Protein AF-A0A1W9V5I4-F1 (afdb_monomer_lite)

Foldseek 3Di:
DDPDDDDDDDCVPPDDDDDDDDDDDQDPDPDDHDDDVVVVVVVPDDDDDCPPPVNVVVQVVVQVVQCVVVVHPDPPRGDDPDPPLSVLLVVLVPPDDPPDDDDFDDDDDVSVSSVVSNVD

pLDDT: mean 94.75, std 6.82, range [55.44, 98.81]

Sequence (120 aa):
MSSQTLPPISNKHQISALQLDVPPRLLLGPGPSNAHPRVLQALGMRQVGHLDPSFITLMNEVQELLRYAWQTDNQLTVPVSGTGSAAMEASLANTVEPGDVVLVGVNGYFGERLCDMAGR

Radius of gyration: 21.93 Å; chains: 1; bounding box: 62×47×44 Å

Secondary structure (DSSP, 8-state):
-----PPPPP-TT---PPPP-PPP----SSSPPPPPHHHHHHHTSPP--TT-HHHHHHHHHHHHHHHHHHT---S-----SS-HHHHHHHHHHHH--TT-------SSHHHHHHHHHHT-

Structure (mmCIF, N/CA/C/O backbone):
data_AF-A0A1W9V5I4-F1
#
_entry.id   AF-A0A1W9V5I4-F1
#
loop_
_atom_site.group_PDB
_atom_site.id
_atom_site.type_symbol
_atom_site.label_atom_id
_atom_site.label_alt_id
_atom_site.label_comp_id
_atom_site.label_asym_id
_atom_site.label_entity_id
_atom_site.label_seq_id
_atom_site.pdbx_PDB_ins_code
_atom_site.Cartn_x
_atom_site.Cartn_y
_atom_site.Cartn_z
_atom_site.occupancy
_atom_site.B_iso_or_equiv
_atom_site.auth_seq_id
_atom_site.auth_comp_id
_atom_site.auth_asym_id
_atom_site.auth_atom_id
_atom_site.pdbx_PDB_model_num
ATOM 1 N N . MET A 1 1 ? 42.476 -10.917 23.921 1.00 55.44 1 MET A N 1
ATOM 2 C CA . MET A 1 1 ? 41.456 -10.688 22.876 1.00 55.44 1 MET A CA 1
ATOM 3 C C . MET A 1 1 ? 41.034 -12.051 22.353 1.00 55.44 1 MET A C 1
ATOM 5 O O . MET A 1 1 ? 41.795 -12.671 21.624 1.00 55.44 1 MET A O 1
ATOM 9 N N . SER A 1 2 ? 39.918 -12.590 22.844 1.00 58.94 2 SER A N 1
ATOM 10 C CA . SER A 1 2 ? 39.411 -13.903 22.434 1.00 58.94 2 SER A CA 1
ATOM 11 C C . SER A 1 2 ? 38.874 -13.818 21.006 1.00 58.94 2 SER A C 1
ATOM 13 O O . SER A 1 2 ? 37.907 -13.111 20.738 1.00 58.94 2 SER A O 1
ATOM 15 N N . SER A 1 3 ? 39.536 -14.522 20.089 1.00 68.00 3 SER A N 1
ATOM 16 C CA . SER A 1 3 ? 39.050 -14.757 18.731 1.00 68.00 3 SER A CA 1
ATOM 17 C C . SER A 1 3 ? 37.744 -15.549 18.818 1.00 68.00 3 SER A C 1
ATOM 19 O O . SER A 1 3 ? 37.763 -16.732 19.156 1.00 68.00 3 SER A O 1
ATOM 21 N N . GLN A 1 4 ? 36.603 -14.894 18.603 1.00 72.06 4 GLN A N 1
ATOM 22 C CA . GLN A 1 4 ? 35.336 -15.595 18.420 1.00 72.06 4 GLN A CA 1
ATOM 23 C C . GLN A 1 4 ? 35.298 -16.128 16.987 1.00 72.06 4 GLN A C 1
ATOM 25 O O . GLN A 1 4 ? 35.141 -15.369 16.032 1.00 72.06 4 GLN A O 1
ATOM 30 N N . THR A 1 5 ? 35.463 -17.438 16.832 1.00 79.31 5 THR A N 1
ATOM 31 C CA . THR A 1 5 ? 35.204 -18.141 15.576 1.00 79.31 5 THR A CA 1
ATOM 32 C C . THR A 1 5 ? 33.704 -18.104 15.297 1.00 79.31 5 THR A C 1
ATOM 34 O O . THR A 1 5 ? 32.909 -18.649 16.063 1.00 79.31 5 THR A O 1
ATOM 37 N N . LEU A 1 6 ? 33.309 -17.436 14.210 1.00 80.31 6 LEU A N 1
ATOM 38 C CA . LEU A 1 6 ? 31.920 -17.429 13.750 1.00 80.31 6 LEU A CA 1
ATOM 39 C C . LEU A 1 6 ? 31.452 -18.873 13.485 1.00 80.31 6 LEU A C 1
ATOM 41 O O . LEU A 1 6 ? 32.234 -19.676 12.962 1.00 80.31 6 LEU A O 1
ATOM 45 N N . PRO A 1 7 ? 30.201 -19.224 13.834 1.00 83.75 7 PRO A N 1
ATOM 46 C CA . PRO A 1 7 ? 29.670 -20.554 13.565 1.00 83.75 7 PRO A CA 1
ATOM 47 C C . PRO A 1 7 ? 29.666 -20.842 12.052 1.00 83.75 7 PRO A C 1
ATOM 49 O O . PRO A 1 7 ? 29.478 -19.920 11.252 1.00 83.75 7 PRO A O 1
ATOM 52 N N . PRO A 1 8 ? 29.866 -22.106 11.634 1.00 87.12 8 PRO A N 1
ATOM 53 C CA . PRO A 1 8 ? 29.894 -22.459 10.221 1.00 87.12 8 PRO A CA 1
ATOM 54 C C . PRO A 1 8 ? 28.534 -22.193 9.563 1.00 87.12 8 PRO A C 1
ATOM 56 O O . PRO A 1 8 ? 27.483 -22.513 10.122 1.00 87.12 8 PRO A O 1
ATOM 59 N N . ILE A 1 9 ? 28.559 -21.636 8.349 1.00 89.50 9 ILE A N 1
ATOM 60 C CA . ILE A 1 9 ? 27.353 -21.424 7.542 1.00 89.50 9 ILE A CA 1
ATOM 61 C C . ILE A 1 9 ? 26.790 -22.797 7.150 1.00 89.50 9 ILE A C 1
ATOM 63 O O . ILE A 1 9 ? 27.470 -23.603 6.515 1.00 89.50 9 ILE A O 1
ATOM 67 N N . SER A 1 10 ? 25.546 -23.077 7.547 1.00 92.56 10 SER A N 1
ATOM 68 C CA . SER A 1 10 ? 24.872 -24.333 7.216 1.00 92.56 10 SER A CA 1
ATOM 69 C C . SER A 1 10 ? 24.217 -24.258 5.840 1.00 92.56 10 SER A C 1
ATOM 71 O O . SER A 1 10 ? 23.290 -23.481 5.628 1.00 92.56 10 SER A O 1
ATOM 73 N N . ASN A 1 11 ? 24.617 -25.152 4.937 1.00 93.88 11 ASN A N 1
ATOM 74 C CA . ASN A 1 11 ? 23.985 -25.304 3.623 1.00 93.88 11 ASN A CA 1
ATOM 75 C C . ASN A 1 11 ? 22.743 -26.217 3.653 1.00 93.88 11 ASN A C 1
ATOM 77 O O . ASN A 1 11 ? 22.268 -26.636 2.602 1.00 93.88 11 ASN A O 1
ATOM 81 N N . LYS A 1 12 ? 22.189 -26.534 4.837 1.00 95.62 12 LYS A N 1
ATOM 82 C CA . LYS A 1 12 ? 21.051 -27.466 5.005 1.00 95.62 12 LYS A CA 1
ATOM 83 C C . LYS A 1 12 ? 19.843 -27.130 4.118 1.00 95.62 12 LYS A C 1
ATOM 85 O O . LYS A 1 12 ? 19.111 -28.031 3.722 1.00 95.62 12 LYS A O 1
ATOM 90 N N . HIS A 1 13 ? 19.632 -25.848 3.832 1.00 94.69 13 HIS A N 1
ATOM 91 C CA . HIS A 1 13 ? 18.510 -25.350 3.032 1.00 94.69 13 HIS A CA 1
ATOM 92 C C . HIS A 1 13 ? 18.950 -24.745 1.691 1.00 94.69 13 HIS A C 1
ATOM 94 O O . HIS A 1 13 ? 18.156 -24.082 1.028 1.00 94.69 13 HIS A O 1
ATOM 100 N N . GLN A 1 14 ? 20.206 -24.955 1.282 1.00 93.00 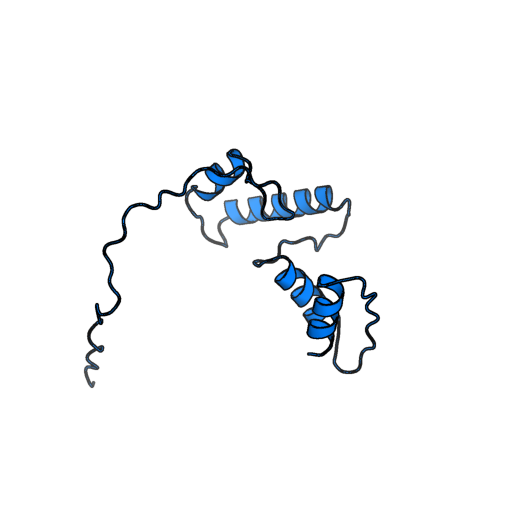14 GLN A N 1
ATOM 101 C CA . GLN A 1 14 ? 20.687 -24.494 -0.014 1.00 93.00 14 GLN A CA 1
ATOM 102 C C . GLN A 1 14 ? 20.098 -25.380 -1.115 1.00 93.00 14 GLN A C 1
ATOM 104 O O . GLN A 1 14 ? 20.394 -26.570 -1.198 1.00 93.00 14 GLN A O 1
ATOM 109 N N . ILE A 1 15 ? 19.272 -24.783 -1.969 1.00 93.50 15 ILE A N 1
ATOM 110 C CA . ILE A 1 15 ? 18.717 -25.434 -3.156 1.00 93.50 15 ILE A CA 1
ATOM 111 C C . ILE A 1 15 ? 19.328 -24.827 -4.420 1.00 93.50 15 ILE A C 1
ATOM 113 O O . ILE A 1 15 ? 19.664 -23.642 -4.450 1.00 93.50 15 ILE A O 1
ATOM 117 N N . SER A 1 16 ? 19.447 -25.627 -5.479 1.00 92.06 16 SER A N 1
ATOM 118 C CA . SER A 1 16 ? 19.725 -25.113 -6.822 1.00 92.06 16 SER A CA 1
ATOM 119 C C . SER A 1 16 ? 18.397 -24.718 -7.465 1.00 92.06 16 SER A C 1
ATOM 121 O O . SER A 1 16 ? 17.658 -25.568 -7.957 1.00 92.06 16 SER A O 1
ATOM 123 N N . ALA A 1 17 ? 18.049 -23.436 -7.372 1.00 90.81 17 ALA A N 1
ATOM 124 C CA . ALA A 1 17 ? 16.847 -22.902 -7.999 1.00 90.81 17 ALA A CA 1
ATOM 125 C C . ALA A 1 17 ? 17.129 -22.532 -9.462 1.00 90.81 17 ALA A C 1
ATOM 127 O O . ALA A 1 17 ? 18.163 -21.940 -9.774 1.00 90.81 17 ALA A O 1
ATOM 128 N N . LEU A 1 18 ? 16.198 -22.873 -10.352 1.00 93.25 18 LEU A N 1
ATOM 129 C CA . LEU A 1 18 ? 16.207 -22.406 -11.737 1.00 93.25 18 LEU A CA 1
ATOM 130 C C . LEU A 1 18 ? 15.725 -20.952 -11.814 1.00 93.25 18 LEU A C 1
ATOM 132 O O . LEU A 1 18 ? 15.132 -20.428 -10.868 1.00 93.25 18 LEU A O 1
ATOM 136 N N . GLN A 1 19 ? 15.958 -20.313 -12.962 1.00 94.12 19 GLN A N 1
ATOM 137 C CA . GLN A 1 19 ? 15.378 -19.006 -13.255 1.00 94.12 19 GLN A CA 1
ATOM 138 C C . GLN A 1 19 ? 13.851 -19.076 -13.115 1.00 94.12 19 GLN A C 1
ATOM 140 O O . GLN A 1 19 ? 13.220 -20.001 -13.625 1.00 94.12 19 GLN A O 1
ATOM 145 N N . LEU A 1 20 ? 13.268 -18.094 -12.424 1.00 93.50 20 LEU A N 1
ATOM 146 C CA . LEU A 1 20 ? 11.823 -18.014 -12.239 1.00 93.50 20 LEU A CA 1
ATOM 147 C C . LEU A 1 20 ? 11.131 -17.859 -13.599 1.00 93.50 20 LEU A C 1
ATOM 149 O O . LEU A 1 20 ? 11.322 -16.850 -14.277 1.00 93.50 20 LEU A O 1
ATOM 153 N N . ASP A 1 21 ? 10.304 -18.837 -13.950 1.00 93.81 21 ASP A N 1
ATOM 154 C CA . ASP A 1 21 ? 9.445 -18.824 -15.130 1.00 93.81 21 ASP A CA 1
ATOM 155 C C . ASP A 1 21 ? 8.014 -19.143 -14.688 1.00 93.81 21 ASP A C 1
ATOM 157 O O . ASP A 1 21 ? 7.692 -20.271 -14.303 1.00 93.81 21 ASP A O 1
ATOM 161 N N . VAL A 1 22 ? 7.173 -18.109 -14.636 1.00 94.12 22 VAL A N 1
ATOM 162 C CA . VAL A 1 22 ? 5.776 -18.223 -14.209 1.00 94.12 22 VAL A CA 1
ATOM 163 C C . VAL A 1 22 ? 4.866 -18.206 -15.432 1.00 94.12 22 VAL A C 1
ATOM 165 O O . VAL A 1 22 ? 5.015 -17.348 -16.303 1.00 94.12 22 VAL A O 1
ATOM 168 N N . PRO A 1 23 ? 3.882 -19.114 -15.517 1.00 95.94 23 PRO A N 1
ATOM 169 C CA . PRO A 1 23 ? 3.048 -19.198 -16.700 1.00 95.94 23 PRO A CA 1
ATOM 170 C C . PRO A 1 23 ? 2.124 -17.972 -16.797 1.00 95.94 23 PRO A C 1
ATOM 172 O O . PRO A 1 23 ? 1.616 -17.500 -15.773 1.00 95.94 23 PRO A O 1
ATOM 175 N N . PRO A 1 24 ? 1.833 -17.473 -18.012 1.00 95.62 24 PRO A N 1
ATOM 176 C CA . PRO A 1 24 ? 0.970 -16.314 -18.181 1.00 95.62 24 PRO A CA 1
ATOM 177 C C . PRO A 1 24 ? -0.443 -16.612 -17.666 1.00 95.62 24 PRO A C 1
ATOM 179 O O . PRO A 1 24 ? -0.980 -17.716 -17.824 1.00 95.62 24 PRO A O 1
ATOM 182 N N . ARG A 1 25 ? -1.054 -15.615 -17.027 1.00 97.06 25 ARG A N 1
ATOM 183 C CA . ARG A 1 25 ? -2.422 -15.673 -16.503 1.00 97.06 25 ARG A CA 1
ATOM 184 C C . ARG A 1 25 ? -3.135 -14.373 -16.817 1.00 97.06 25 ARG A C 1
ATOM 186 O O . ARG A 1 25 ? -2.575 -13.304 -16.590 1.00 97.06 25 ARG A O 1
ATOM 193 N N . LEU A 1 26 ? -4.375 -14.481 -17.280 1.00 97.75 26 LEU A N 1
ATOM 194 C CA . LEU A 1 26 ? -5.309 -13.365 -17.288 1.00 97.75 26 LEU A CA 1
ATOM 195 C C . LEU A 1 26 ? -6.047 -13.366 -15.944 1.00 97.75 26 LEU A C 1
ATOM 197 O O . LEU A 1 26 ? -6.765 -14.315 -15.631 1.00 97.75 26 LEU A O 1
ATOM 201 N N . LEU A 1 27 ? -5.816 -12.340 -15.130 1.00 98.00 27 LEU A N 1
ATOM 202 C CA . LEU A 1 27 ? -6.348 -12.226 -13.774 1.00 98.00 27 LEU A CA 1
ATOM 203 C C . LEU A 1 27 ? -7.627 -11.384 -13.800 1.00 98.00 27 LEU A C 1
ATOM 205 O O . LEU A 1 27 ? -7.565 -10.162 -13.900 1.00 98.00 27 LEU A O 1
ATOM 209 N N . LEU A 1 28 ? -8.781 -12.054 -13.719 1.00 98.00 28 LEU A N 1
ATOM 210 C CA . LEU A 1 28 ? -10.121 -11.437 -13.752 1.00 98.00 28 LEU A CA 1
ATOM 211 C C . LEU A 1 28 ? -10.871 -11.548 -12.412 1.00 98.00 28 LEU A C 1
ATOM 213 O O . LEU A 1 28 ? -12.088 -11.395 -12.362 1.00 98.00 28 LEU A O 1
ATOM 217 N N . GLY A 1 29 ? -10.156 -11.880 -11.334 1.00 97.94 29 GLY A N 1
ATOM 218 C CA . GLY A 1 29 ? -10.701 -11.888 -9.977 1.00 97.94 29 GLY A CA 1
ATOM 219 C C . GLY A 1 29 ? -10.720 -10.490 -9.341 1.00 97.94 29 GLY A C 1
ATOM 220 O O . GLY A 1 29 ? -10.327 -9.514 -9.978 1.00 97.94 29 GLY A O 1
ATOM 221 N N . PRO A 1 30 ? -11.111 -10.382 -8.058 1.00 96.56 30 PRO A N 1
ATOM 222 C CA . PRO A 1 30 ? -11.143 -9.106 -7.333 1.00 96.56 30 PRO A CA 1
ATOM 223 C C . PRO A 1 30 ? -9.749 -8.548 -6.998 1.00 96.56 30 PRO A C 1
ATOM 225 O O . PRO A 1 30 ? -9.632 -7.431 -6.503 1.00 96.56 30 PRO A O 1
ATOM 228 N N . GLY A 1 31 ? -8.689 -9.319 -7.241 1.00 95.00 31 GLY A N 1
ATOM 229 C CA . GLY A 1 31 ? -7.308 -8.900 -7.064 1.00 95.00 31 GLY A CA 1
ATOM 230 C C . GLY A 1 31 ? -6.381 -10.070 -6.716 1.00 95.00 31 GLY A C 1
ATOM 231 O O . GLY A 1 31 ? -6.857 -11.114 -6.261 1.00 95.00 31 GLY A O 1
ATOM 232 N N . PRO A 1 32 ? -5.060 -9.901 -6.910 1.00 95.94 32 PRO A N 1
ATOM 233 C CA . PRO A 1 32 ? -4.422 -8.789 -7.626 1.00 95.94 32 PRO A CA 1
ATOM 234 C C . PRO A 1 32 ? -4.699 -8.837 -9.142 1.00 95.94 32 PRO A C 1
ATOM 236 O O . PRO A 1 32 ? -4.986 -9.897 -9.695 1.00 95.94 32 PRO A O 1
ATOM 239 N N . SER A 1 33 ? -4.598 -7.691 -9.818 1.00 97.06 33 SER A N 1
ATOM 240 C CA . SER A 1 33 ? -4.757 -7.583 -11.279 1.00 97.06 33 SER A CA 1
ATOM 241 C C . SER A 1 33 ? -3.420 -7.746 -12.009 1.00 97.06 33 SER A C 1
ATOM 243 O O . SER A 1 33 ? -2.351 -7.563 -11.423 1.00 97.06 33 SER A O 1
ATOM 245 N N . ASN A 1 34 ? -3.454 -8.041 -13.314 1.00 97.81 34 ASN A N 1
ATOM 246 C CA . ASN A 1 34 ? -2.248 -7.973 -14.141 1.00 97.81 34 ASN A CA 1
ATOM 247 C C . ASN A 1 34 ? -1.686 -6.538 -14.154 1.00 97.81 34 ASN A C 1
ATOM 249 O O . ASN A 1 34 ? -2.400 -5.591 -14.482 1.00 97.81 34 ASN A O 1
ATOM 253 N N . ALA A 1 35 ? -0.402 -6.371 -13.828 1.00 97.06 35 ALA A N 1
ATOM 254 C CA . ALA A 1 35 ? 0.260 -5.071 -13.883 1.00 97.06 35 ALA A CA 1
ATOM 255 C C . ALA A 1 35 ? 0.481 -4.612 -15.335 1.00 97.06 35 ALA A C 1
ATOM 257 O O . ALA A 1 35 ? 0.806 -5.411 -16.215 1.00 97.06 35 ALA A O 1
ATOM 258 N N . HIS A 1 36 ? 0.364 -3.305 -15.581 1.00 98.06 36 HIS A N 1
ATOM 259 C CA . HIS A 1 36 ? 0.679 -2.731 -16.889 1.00 98.06 36 HIS A CA 1
ATOM 260 C C . HIS A 1 36 ? 2.179 -2.928 -17.218 1.00 98.06 36 HIS A C 1
ATOM 262 O O . HIS A 1 36 ? 3.012 -2.668 -16.346 1.00 98.06 36 HIS A O 1
ATOM 268 N N . PRO A 1 37 ? 2.574 -3.281 -18.461 1.00 97.12 37 PRO A N 1
ATOM 269 C CA . PRO A 1 37 ? 3.975 -3.566 -18.811 1.00 97.12 37 PRO A CA 1
ATOM 2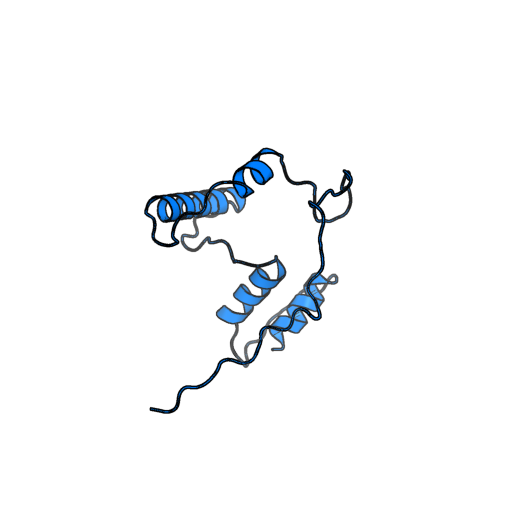70 C C . PRO A 1 37 ? 4.985 -2.475 -18.417 1.00 97.12 37 PRO A C 1
ATOM 272 O O . PRO A 1 37 ? 6.065 -2.786 -17.924 1.00 97.12 37 PRO A O 1
ATOM 275 N N . ARG A 1 38 ? 4.618 -1.192 -18.556 1.00 98.38 38 ARG A N 1
ATOM 276 C CA . ARG A 1 38 ? 5.442 -0.051 -18.092 1.00 98.38 38 ARG A CA 1
ATOM 277 C C . ARG A 1 38 ? 5.788 -0.100 -16.595 1.00 98.38 38 ARG A C 1
ATOM 279 O O . ARG A 1 38 ? 6.883 0.300 -16.226 1.00 98.38 38 ARG A O 1
ATOM 286 N N . VAL A 1 39 ? 4.889 -0.599 -15.741 1.00 97.75 39 VAL A N 1
ATOM 287 C CA . VAL A 1 39 ? 5.141 -0.738 -14.293 1.00 97.75 39 VAL A CA 1
ATOM 288 C C . VAL A 1 39 ? 6.169 -1.840 -14.045 1.00 97.75 39 VAL A C 1
ATOM 290 O O . VAL A 1 39 ? 7.113 -1.644 -13.289 1.00 97.75 39 VAL A O 1
ATOM 293 N N . LEU A 1 40 ? 6.032 -2.977 -14.736 1.00 96.62 40 LEU A N 1
ATOM 294 C CA . LEU A 1 40 ? 6.985 -4.087 -14.637 1.00 96.62 40 LEU A CA 1
ATOM 295 C C . LEU A 1 40 ? 8.387 -3.684 -15.112 1.00 96.62 40 LEU A C 1
ATOM 297 O O . LEU A 1 40 ? 9.375 -4.050 -14.484 1.00 96.62 40 LEU A O 1
ATOM 301 N N . GLN A 1 41 ? 8.475 -2.891 -16.183 1.00 98.00 41 GLN A N 1
ATOM 302 C CA . GLN A 1 41 ? 9.744 -2.338 -16.661 1.00 98.00 41 GLN A CA 1
ATOM 303 C C . GLN A 1 41 ? 10.387 -1.401 -15.631 1.00 98.00 41 GLN A C 1
ATOM 305 O O . GLN A 1 41 ? 11.588 -1.507 -15.390 1.00 98.00 41 GLN A O 1
ATOM 310 N N . ALA A 1 42 ? 9.599 -0.532 -14.989 1.00 97.25 42 ALA A N 1
ATOM 311 C CA . ALA A 1 42 ? 10.099 0.381 -13.963 1.00 97.25 42 ALA A CA 1
ATOM 312 C C . ALA A 1 42 ? 10.674 -0.362 -12.742 1.00 97.25 42 ALA A C 1
ATOM 314 O O . ALA A 1 42 ? 11.721 0.020 -12.227 1.00 97.25 42 ALA A O 1
ATOM 315 N N . LEU A 1 43 ? 10.048 -1.470 -12.322 1.00 96.75 43 LEU A N 1
ATOM 316 C CA . LEU A 1 43 ? 10.542 -2.302 -11.214 1.00 96.75 43 LEU A CA 1
ATOM 317 C C . LEU A 1 43 ? 11.911 -2.951 -11.491 1.00 96.75 43 LEU A C 1
ATOM 319 O O . LEU A 1 43 ? 12.617 -3.300 -10.550 1.00 96.75 43 LEU A O 1
ATOM 323 N N . GLY A 1 44 ? 12.291 -3.112 -12.762 1.00 96.50 44 GLY A N 1
ATOM 324 C CA . GLY A 1 44 ? 13.592 -3.652 -13.170 1.00 96.50 44 GLY A CA 1
ATOM 325 C C . GLY A 1 44 ? 14.717 -2.613 -13.267 1.00 96.50 44 GLY A C 1
ATOM 326 O O . GLY A 1 44 ? 15.830 -2.965 -13.661 1.00 96.50 44 GLY A O 1
ATOM 327 N N . MET A 1 45 ? 14.453 -1.337 -12.967 1.00 96.94 45 MET A N 1
ATOM 328 C CA . MET A 1 45 ? 15.452 -0.266 -13.046 1.00 96.94 45 MET A CA 1
ATOM 329 C C . MET A 1 45 ? 16.462 -0.327 -11.887 1.00 96.94 45 MET A C 1
ATOM 331 O O . MET A 1 45 ? 16.224 -0.944 -10.850 1.00 96.94 45 MET A O 1
ATOM 335 N N . ARG A 1 46 ? 17.623 0.323 -12.060 1.00 96.94 46 ARG A N 1
ATOM 336 C CA . ARG A 1 46 ? 18.671 0.387 -11.025 1.00 96.94 46 ARG A CA 1
ATOM 337 C C . ARG A 1 46 ? 18.193 1.186 -9.813 1.00 96.94 46 ARG A C 1
ATOM 339 O O . ARG A 1 46 ? 17.537 2.212 -9.975 1.00 96.94 46 ARG A O 1
ATOM 346 N N . GLN A 1 47 ? 18.575 0.743 -8.616 1.00 96.12 47 GLN A N 1
ATOM 347 C CA . GLN A 1 47 ? 18.247 1.457 -7.385 1.00 96.12 47 GLN A CA 1
ATOM 348 C C . GLN A 1 47 ? 19.105 2.719 -7.221 1.00 96.12 47 GLN A C 1
ATOM 350 O O . GLN A 1 47 ? 20.240 2.784 -7.697 1.00 96.12 47 GLN A O 1
ATOM 355 N N . VAL A 1 48 ? 18.567 3.688 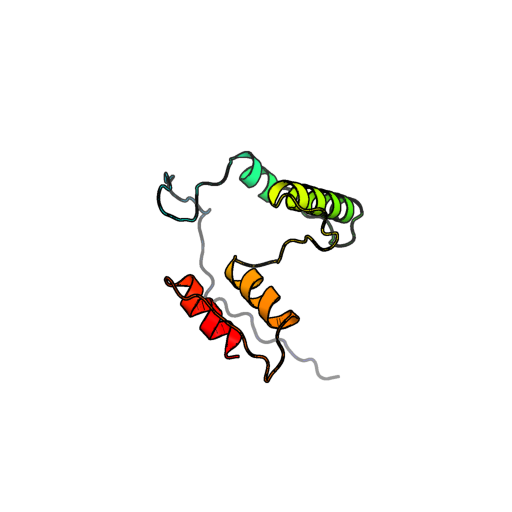-6.486 1.00 97.00 48 VAL A N 1
ATOM 356 C CA . VAL A 1 48 ? 19.271 4.881 -5.996 1.00 97.00 48 VAL A CA 1
ATOM 357 C C . VAL A 1 48 ? 19.193 4.929 -4.467 1.00 97.00 48 VAL A C 1
ATOM 359 O O . VAL A 1 48 ? 18.391 4.218 -3.857 1.00 97.00 48 VAL A O 1
ATOM 362 N N . GLY A 1 49 ? 20.040 5.738 -3.829 1.00 97.69 49 GLY A N 1
ATOM 363 C CA . GLY A 1 49 ? 19.987 5.936 -2.379 1.00 97.69 49 GLY A CA 1
ATOM 364 C C . GLY A 1 49 ? 18.716 6.674 -1.940 1.00 97.69 49 GLY A C 1
ATOM 365 O O . GLY A 1 49 ? 18.200 7.514 -2.667 1.00 97.69 49 GLY A O 1
ATOM 366 N N . HIS A 1 50 ? 18.233 6.415 -0.722 1.00 95.25 50 HIS A N 1
ATOM 367 C CA . HIS A 1 50 ? 17.003 7.032 -0.194 1.00 95.25 50 HIS A CA 1
ATOM 368 C C . HIS A 1 50 ? 17.105 8.553 0.046 1.00 95.25 50 HIS A C 1
ATOM 370 O O . HIS A 1 50 ? 16.085 9.216 0.190 1.00 95.25 50 HIS A O 1
ATOM 376 N N . LEU A 1 51 ? 18.323 9.104 0.084 1.00 96.94 51 LEU A N 1
ATOM 377 C CA . LEU A 1 51 ? 18.585 10.550 0.151 1.00 96.94 51 LEU A CA 1
ATOM 378 C C . LEU A 1 51 ? 19.120 11.113 -1.175 1.00 96.94 51 LEU A C 1
ATOM 380 O O . LEU A 1 51 ? 19.556 12.261 -1.219 1.00 96.94 51 LEU A O 1
ATOM 384 N N . ASP A 1 52 ? 19.139 10.312 -2.245 1.00 98.31 52 ASP A N 1
ATOM 385 C CA . ASP A 1 52 ? 19.545 10.789 -3.565 1.00 98.31 52 ASP A CA 1
ATOM 386 C C . ASP A 1 52 ? 18.567 11.881 -4.038 1.00 98.31 52 ASP A C 1
ATOM 388 O O . ASP A 1 52 ? 17.350 11.688 -3.918 1.00 98.31 52 ASP A O 1
ATOM 392 N N . PRO A 1 53 ? 19.046 13.007 -4.600 1.00 98.25 53 PRO A N 1
ATOM 393 C CA . PRO A 1 53 ? 18.166 14.055 -5.115 1.00 98.25 53 PRO A CA 1
ATOM 394 C C . PRO A 1 53 ? 17.107 13.527 -6.090 1.00 98.25 53 PRO A C 1
ATOM 396 O O . PRO A 1 53 ? 15.958 13.957 -6.039 1.00 98.25 53 PRO A O 1
ATOM 399 N N . SER A 1 54 ? 17.461 12.541 -6.918 1.00 97.38 54 SER A N 1
ATOM 400 C CA . SER A 1 54 ? 16.548 11.914 -7.879 1.00 97.38 54 SER A CA 1
ATOM 401 C C . SER A 1 54 ? 15.406 11.175 -7.179 1.00 97.38 54 SER A C 1
ATOM 403 O O . SER A 1 54 ? 14.267 11.216 -7.640 1.00 97.38 54 SER A O 1
ATOM 405 N N . PHE A 1 55 ? 15.692 10.520 -6.048 1.00 97.31 55 PHE A N 1
ATOM 406 C CA . PHE A 1 55 ? 14.673 9.845 -5.244 1.00 97.31 55 PHE A CA 1
ATOM 407 C C . PHE A 1 55 ? 13.730 10.854 -4.585 1.00 97.31 55 PHE A C 1
ATOM 409 O O . PHE A 1 55 ? 12.518 10.664 -4.602 1.00 97.31 55 PHE A O 1
ATOM 416 N N . ILE A 1 56 ? 14.267 11.953 -4.050 1.00 97.81 56 ILE A N 1
ATOM 417 C CA . ILE A 1 56 ? 13.462 13.006 -3.415 1.00 97.81 56 ILE A CA 1
ATOM 418 C C . ILE A 1 56 ? 12.529 13.663 -4.442 1.00 97.81 56 ILE A C 1
ATOM 420 O O . ILE A 1 56 ? 1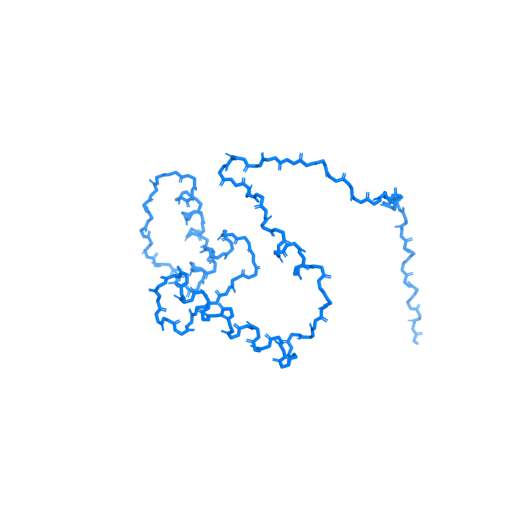1.339 13.823 -4.170 1.00 97.81 56 ILE A O 1
ATOM 424 N N . THR A 1 57 ? 13.034 13.987 -5.638 1.00 98.00 57 THR A N 1
ATOM 425 C CA . THR A 1 57 ? 12.208 14.505 -6.740 1.00 98.00 57 THR A CA 1
ATOM 426 C C . THR A 1 57 ? 11.096 13.526 -7.111 1.00 98.00 57 THR A C 1
ATOM 428 O O . THR A 1 57 ? 9.935 13.927 -7.155 1.00 98.00 57 THR A O 1
ATOM 431 N N . LEU A 1 58 ? 11.421 12.241 -7.285 1.00 97.06 58 LEU A N 1
ATOM 432 C CA . LEU A 1 58 ? 10.430 11.202 -7.573 1.00 97.06 58 LEU A CA 1
ATOM 433 C C . LEU A 1 58 ? 9.360 11.110 -6.474 1.00 97.06 58 LEU A C 1
ATOM 435 O O . LEU A 1 58 ? 8.174 11.004 -6.772 1.00 97.06 58 LEU A O 1
ATOM 439 N N . MET A 1 59 ? 9.750 11.174 -5.200 1.00 97.56 59 MET A N 1
ATOM 440 C CA . MET A 1 59 ? 8.797 11.133 -4.089 1.00 97.56 59 MET A CA 1
ATOM 441 C C . MET A 1 59 ? 7.871 12.352 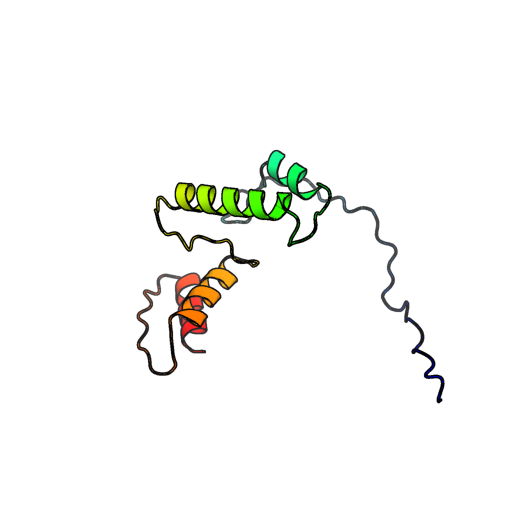-4.069 1.00 97.56 59 MET A C 1
ATOM 443 O O . MET A 1 59 ? 6.696 12.202 -3.741 1.00 97.56 59 MET A O 1
ATOM 447 N N . ASN A 1 60 ? 8.353 13.540 -4.442 1.00 97.62 60 ASN A N 1
ATOM 448 C CA . ASN A 1 60 ? 7.499 14.723 -4.590 1.00 97.62 60 ASN A CA 1
ATOM 449 C C . ASN A 1 60 ? 6.487 14.542 -5.730 1.00 97.62 60 ASN A C 1
ATOM 451 O O . ASN A 1 60 ? 5.303 14.810 -5.541 1.00 97.62 60 ASN A O 1
ATOM 455 N N . GLU A 1 61 ? 6.921 14.015 -6.878 1.00 98.31 61 GLU A N 1
ATOM 456 C CA . GLU A 1 61 ? 6.020 13.691 -7.992 1.00 98.31 61 GLU A CA 1
ATOM 457 C C . GLU A 1 61 ? 4.959 12.659 -7.583 1.00 98.31 61 GLU A C 1
ATOM 459 O O . GLU A 1 61 ? 3.782 12.823 -7.901 1.00 98.31 61 GLU A O 1
ATOM 464 N N . VAL A 1 62 ? 5.341 11.624 -6.826 1.00 98.25 62 VAL A N 1
ATOM 465 C CA . VAL A 1 62 ? 4.398 10.627 -6.297 1.00 98.25 62 VAL A CA 1
ATOM 466 C C . VAL A 1 62 ? 3.347 11.277 -5.395 1.00 98.25 62 VAL A C 1
ATOM 468 O O . VAL A 1 62 ? 2.173 10.935 -5.517 1.00 98.25 62 VAL A O 1
ATOM 471 N N . GLN A 1 63 ? 3.721 12.224 -4.529 1.00 98.56 63 GLN A N 1
ATOM 472 C CA . GLN A 1 63 ? 2.751 12.936 -3.686 1.00 98.56 63 GLN A CA 1
ATOM 473 C C . GLN A 1 63 ? 1.743 13.738 -4.524 1.00 98.56 63 GLN A C 1
ATOM 475 O O . GLN A 1 63 ? 0.545 13.674 -4.247 1.00 98.56 63 GLN A O 1
ATOM 480 N N . GLU A 1 64 ? 2.189 14.427 -5.580 1.00 98.69 64 GLU A N 1
ATOM 481 C CA . GLU A 1 64 ? 1.280 15.141 -6.491 1.00 98.69 64 GLU A CA 1
ATOM 482 C C . GLU A 1 64 ? 0.359 14.191 -7.263 1.00 98.69 64 GLU A C 1
ATOM 484 O O . GLU A 1 64 ? -0.842 14.433 -7.388 1.00 98.69 64 GLU A O 1
ATOM 489 N N . LEU A 1 65 ? 0.888 13.065 -7.746 1.00 98.69 65 LEU A N 1
ATOM 490 C CA . LEU A 1 65 ? 0.086 12.058 -8.441 1.00 98.69 65 LEU A CA 1
ATOM 491 C C . LEU A 1 65 ? -0.940 11.397 -7.516 1.00 98.69 65 LEU A C 1
ATOM 493 O O . LEU A 1 65 ? -2.044 11.084 -7.962 1.00 98.69 65 LEU A O 1
ATOM 497 N N . LEU A 1 66 ? -0.611 11.199 -6.237 1.00 98.62 66 LEU A N 1
ATOM 498 C CA . LEU A 1 66 ? -1.564 10.710 -5.244 1.00 98.62 66 LEU A CA 1
ATOM 499 C C . LEU A 1 66 ? -2.647 11.751 -4.951 1.00 98.62 66 LEU A C 1
ATOM 501 O O . LEU A 1 66 ? -3.819 11.384 -4.932 1.00 98.62 66 LEU A O 1
ATOM 505 N N . ARG A 1 67 ? -2.287 13.034 -4.801 1.00 98.81 67 ARG A N 1
ATOM 506 C CA . ARG A 1 67 ? -3.254 14.139 -4.683 1.00 98.81 67 ARG A CA 1
ATOM 507 C C . ARG A 1 67 ? -4.205 14.187 -5.876 1.00 98.81 67 ARG A C 1
ATOM 509 O O . ARG A 1 67 ? -5.416 14.275 -5.686 1.00 98.81 67 ARG A O 1
ATOM 516 N N . TYR A 1 68 ? -3.682 14.024 -7.093 1.00 98.69 68 TYR A N 1
ATOM 517 C CA . TYR A 1 68 ? -4.499 13.875 -8.296 1.00 98.69 68 TYR A CA 1
ATOM 518 C C . TYR A 1 68 ? -5.400 12.633 -8.228 1.00 98.69 68 TYR A C 1
ATOM 520 O O . TYR A 1 68 ? -6.601 12.741 -8.441 1.00 98.69 68 TYR A O 1
ATOM 528 N N . ALA A 1 69 ? -4.874 11.454 -7.900 1.00 98.38 69 ALA A N 1
ATOM 529 C CA . ALA A 1 69 ? -5.673 10.227 -7.864 1.00 98.38 69 ALA A CA 1
ATOM 530 C C . ALA A 1 69 ? -6.798 10.273 -6.812 1.00 98.38 69 ALA A C 1
ATOM 532 O O . ALA A 1 69 ? -7.882 9.745 -7.048 1.00 98.38 69 ALA A O 1
ATOM 533 N N . TRP A 1 70 ? -6.542 10.918 -5.672 1.00 98.19 70 TRP A N 1
ATOM 534 C CA . TRP A 1 70 ? -7.491 11.071 -4.567 1.00 98.19 70 TRP A CA 1
ATOM 535 C C . TRP A 1 70 ? -8.357 12.330 -4.669 1.00 98.19 70 TRP A C 1
ATOM 537 O O . TRP A 1 70 ? -9.292 12.471 -3.886 1.00 98.19 70 TRP A O 1
ATOM 547 N N . GLN A 1 71 ? -8.066 13.223 -5.622 1.00 98.62 71 GLN A N 1
ATOM 548 C CA . GLN A 1 71 ? -8.733 14.517 -5.795 1.00 98.62 71 GLN A CA 1
ATOM 549 C C . GLN A 1 71 ? -8.735 15.338 -4.491 1.00 98.62 71 GLN A C 1
ATOM 551 O O . GLN A 1 71 ? -9.784 15.707 -3.964 1.00 98.62 71 GLN A O 1
ATOM 556 N N . THR A 1 72 ? -7.545 15.594 -3.941 1.00 98.62 72 THR A N 1
ATOM 557 C CA . THR A 1 72 ? -7.360 16.323 -2.676 1.00 98.62 72 THR A CA 1
ATOM 558 C C . THR A 1 72 ? -6.174 17.284 -2.732 1.00 98.62 72 THR A C 1
ATOM 560 O O . THR A 1 72 ? -5.177 16.999 -3.390 1.00 98.62 72 THR A O 1
ATOM 563 N N . ASP A 1 73 ? -6.252 18.376 -1.968 1.00 98.50 73 ASP A N 1
ATOM 564 C CA . ASP A 1 73 ? -5.156 19.336 -1.770 1.00 98.50 73 ASP A CA 1
ATOM 565 C C . ASP A 1 73 ? -4.341 19.059 -0.490 1.00 98.50 73 ASP A C 1
ATOM 567 O O . ASP A 1 73 ? -3.477 19.848 -0.100 1.00 98.50 73 ASP A O 1
ATOM 571 N N . ASN A 1 74 ? -4.598 17.940 0.200 1.00 98.44 74 ASN A N 1
ATOM 572 C CA . ASN A 1 74 ? -3.897 17.603 1.437 1.00 98.44 74 ASN A CA 1
ATOM 573 C C . ASN A 1 74 ? -2.384 17.475 1.199 1.00 98.44 74 ASN A C 1
ATOM 575 O O . ASN A 1 74 ? -1.915 16.631 0.425 1.00 98.44 74 ASN A O 1
ATOM 579 N N . GLN A 1 75 ? -1.600 18.287 1.914 1.00 96.75 75 GLN A N 1
ATOM 580 C CA . GLN A 1 75 ? -0.138 18.257 1.811 1.00 96.75 75 GLN A CA 1
ATOM 581 C C . GLN A 1 75 ? 0.435 16.909 2.265 1.00 96.75 75 GLN A C 1
ATOM 583 O O . GLN A 1 75 ? 1.308 16.357 1.596 1.00 96.75 75 GLN A O 1
ATOM 588 N N . LEU A 1 76 ? -0.103 16.338 3.348 1.00 96.06 76 LEU A N 1
ATOM 589 C CA . LEU A 1 76 ? 0.273 15.012 3.833 1.00 96.06 76 LEU A CA 1
ATOM 590 C C . LEU A 1 76 ? -0.471 13.921 3.046 1.00 96.06 76 LEU A C 1
ATOM 592 O O . LEU A 1 76 ? -1.419 13.317 3.539 1.00 96.06 76 LEU A O 1
ATOM 596 N N . THR A 1 77 ? -0.033 13.686 1.810 1.00 98.06 77 THR A N 1
ATOM 597 C CA . THR A 1 77 ? -0.550 12.620 0.940 1.00 98.06 77 THR A CA 1
ATOM 598 C C . THR A 1 77 ? 0.615 11.751 0.484 1.00 98.06 77 THR A C 1
ATOM 600 O O . THR A 1 77 ? 1.304 12.082 -0.474 1.00 98.06 77 THR A O 1
ATOM 603 N N . VAL A 1 78 ? 0.869 10.653 1.197 1.00 97.00 78 VAL A N 1
ATOM 604 C CA . VAL A 1 78 ? 2.082 9.834 1.038 1.00 97.00 78 VAL A CA 1
ATOM 605 C C . VAL A 1 78 ? 1.752 8.346 0.886 1.00 97.00 78 VAL A C 1
ATOM 607 O O . VAL A 1 78 ? 0.741 7.888 1.422 1.00 97.00 78 VAL A O 1
ATOM 610 N N . PRO A 1 79 ? 2.589 7.561 0.182 1.00 97.06 79 PRO A N 1
ATOM 611 C CA . PRO A 1 79 ? 2.435 6.113 0.151 1.00 97.06 79 PRO A CA 1
ATOM 612 C C . PRO A 1 79 ? 2.888 5.481 1.475 1.00 97.06 79 PRO A C 1
ATOM 614 O O . PRO A 1 79 ? 3.859 5.918 2.091 1.00 97.06 79 PRO A O 1
ATOM 617 N N . VAL A 1 80 ? 2.222 4.397 1.873 1.00 97.69 80 VAL A N 1
ATOM 618 C CA . VAL A 1 80 ? 2.648 3.539 2.988 1.00 97.69 80 VAL A CA 1
ATOM 619 C C . VAL A 1 80 ? 3.359 2.315 2.417 1.00 97.69 80 VAL A C 1
ATOM 621 O O . VAL A 1 80 ? 2.821 1.636 1.543 1.00 97.69 80 VAL A O 1
ATOM 624 N N . SER A 1 81 ? 4.560 2.015 2.914 1.00 96.75 81 SER A N 1
ATOM 625 C CA . SER A 1 81 ? 5.365 0.859 2.493 1.00 96.75 81 SER A CA 1
ATOM 626 C C . SER A 1 81 ? 4.788 -0.461 3.022 1.00 96.75 81 SER A C 1
ATOM 628 O O . SER A 1 81 ? 5.329 -1.070 3.942 1.00 96.75 81 SER A O 1
ATOM 630 N N . GLY A 1 82 ? 3.672 -0.907 2.444 1.00 96.56 82 GLY A N 1
ATOM 631 C CA . GLY A 1 82 ? 2.983 -2.138 2.819 1.00 96.56 82 GLY A CA 1
ATOM 632 C C . GLY A 1 82 ? 1.782 -2.442 1.924 1.00 96.56 82 GLY A C 1
ATOM 633 O O . GLY A 1 82 ? 1.560 -1.799 0.900 1.00 96.56 82 GLY A O 1
ATOM 634 N N . THR A 1 83 ? 1.004 -3.455 2.301 1.00 96.69 83 THR A N 1
ATOM 635 C CA . THR A 1 83 ? -0.272 -3.773 1.638 1.00 96.69 83 THR A CA 1
ATOM 636 C C . THR A 1 83 ? -1.365 -2.783 2.061 1.00 96.69 83 THR A C 1
ATOM 638 O O . THR A 1 83 ? -1.162 -1.979 2.969 1.00 96.69 83 THR A O 1
ATOM 641 N N . GLY A 1 84 ? -2.560 -2.867 1.462 1.00 95.06 84 GLY A N 1
ATOM 642 C CA . GLY A 1 84 ? -3.694 -2.013 1.852 1.00 95.06 84 GLY A CA 1
ATOM 643 C C . GLY A 1 84 ? -4.012 -2.061 3.355 1.00 95.06 84 GLY A C 1
ATOM 644 O O . GLY A 1 84 ? -4.261 -1.027 3.966 1.00 95.06 84 GLY A O 1
ATOM 645 N N . SER A 1 85 ? -3.891 -3.233 3.985 1.00 95.56 85 SER A N 1
ATOM 646 C CA . SER A 1 85 ? -4.098 -3.387 5.430 1.00 95.56 85 SER A CA 1
ATOM 647 C C . SER A 1 85 ? -3.063 -2.641 6.278 1.00 95.56 85 SER A C 1
ATOM 649 O O . SER A 1 85 ? -3.385 -2.227 7.385 1.00 95.56 85 SER A O 1
ATOM 651 N N . ALA A 1 86 ? -1.836 -2.445 5.781 1.00 97.12 86 ALA A N 1
ATOM 652 C CA . ALA A 1 86 ? -0.829 -1.655 6.487 1.00 97.12 86 ALA A CA 1
ATOM 653 C C . ALA A 1 86 ? -1.196 -0.165 6.503 1.00 97.12 86 ALA A C 1
ATOM 655 O O . ALA A 1 86 ? -0.946 0.510 7.494 1.00 97.12 86 ALA A O 1
ATOM 656 N N . ALA A 1 87 ? -1.824 0.339 5.434 1.00 96.31 87 ALA A N 1
ATOM 657 C CA . ALA A 1 87 ? -2.348 1.702 5.414 1.00 96.31 87 ALA A CA 1
ATOM 658 C C . ALA A 1 87 ? -3.535 1.866 6.380 1.00 96.31 87 ALA A C 1
ATOM 660 O O . ALA A 1 87 ? -3.576 2.854 7.105 1.00 96.31 87 ALA A O 1
ATOM 661 N N . MET A 1 88 ? -4.446 0.883 6.445 1.00 96.00 88 MET A N 1
ATOM 662 C CA . MET A 1 88 ? -5.549 0.877 7.422 1.00 96.00 88 MET A CA 1
ATOM 663 C C . MET A 1 88 ? -5.029 0.929 8.865 1.00 96.00 88 MET A C 1
ATOM 665 O O . MET A 1 88 ? -5.469 1.769 9.649 1.00 96.00 88 MET A O 1
ATOM 669 N N . GLU A 1 89 ? -4.055 0.073 9.188 1.00 96.31 89 GLU A N 1
ATOM 670 C CA . GLU A 1 89 ? -3.410 0.060 10.502 1.00 96.31 89 GLU A CA 1
ATOM 671 C C . GLU A 1 89 ? -2.701 1.386 10.775 1.00 96.31 89 GLU A C 1
ATOM 673 O O . GLU A 1 89 ? -2.897 1.969 11.831 1.00 96.31 89 GLU A O 1
ATOM 678 N N . ALA A 1 90 ? -1.924 1.912 9.821 1.00 96.75 90 ALA A N 1
ATOM 679 C CA . ALA A 1 90 ? -1.230 3.185 9.987 1.00 96.75 90 ALA A CA 1
ATOM 680 C C . ALA A 1 90 ? -2.201 4.340 10.280 1.00 96.75 90 ALA A C 1
ATOM 682 O O . ALA A 1 90 ? -1.874 5.204 11.090 1.00 96.75 90 ALA A O 1
ATOM 683 N N . SER A 1 91 ? -3.393 4.352 9.674 1.00 94.44 91 SER A N 1
ATOM 684 C CA . SER A 1 91 ? -4.425 5.338 10.004 1.00 94.44 91 SER A CA 1
ATOM 685 C C . SER A 1 91 ? -4.880 5.203 11.460 1.00 94.44 91 SER A C 1
ATOM 687 O O . SER A 1 91 ? -4.725 6.149 12.224 1.00 94.44 91 SER A O 1
ATOM 689 N N . LEU A 1 92 ? -5.356 4.027 11.882 1.00 95.44 92 LEU A N 1
ATOM 690 C CA . LEU A 1 92 ? -5.851 3.828 13.253 1.00 95.44 92 LEU A CA 1
ATOM 691 C C . LEU A 1 92 ? -4.758 3.974 14.318 1.00 95.44 92 LEU A C 1
ATOM 693 O O . LEU A 1 92 ? -5.004 4.539 15.380 1.00 95.44 92 LEU A O 1
ATOM 697 N N . ALA A 1 93 ? -3.554 3.470 14.048 1.00 95.62 93 ALA A N 1
ATOM 698 C CA . ALA A 1 93 ? -2.407 3.522 14.949 1.00 95.62 93 ALA A CA 1
ATOM 699 C C . ALA A 1 93 ? -1.994 4.953 15.312 1.00 95.62 93 ALA A C 1
ATOM 701 O O . ALA A 1 93 ? -1.476 5.175 16.402 1.00 95.62 93 ALA A O 1
ATOM 702 N N . ASN A 1 94 ? -2.227 5.911 14.408 1.00 96.06 94 ASN A N 1
ATOM 703 C CA . ASN A 1 94 ? -1.811 7.301 14.583 1.00 96.06 94 ASN A CA 1
ATOM 704 C C . ASN A 1 94 ? -2.958 8.253 14.949 1.00 96.06 94 ASN A C 1
ATOM 706 O O . ASN A 1 94 ? -2.677 9.380 15.346 1.00 96.06 94 ASN A O 1
ATOM 710 N N . THR A 1 95 ? -4.225 7.847 14.810 1.00 95.19 95 THR A N 1
ATOM 711 C CA . THR A 1 95 ? -5.376 8.726 15.098 1.00 95.19 95 THR A CA 1
ATOM 712 C C . THR A 1 95 ? -6.243 8.281 16.273 1.00 95.19 95 THR A C 1
ATOM 714 O O . THR A 1 95 ? -7.175 9.004 16.603 1.00 95.19 95 THR A O 1
ATOM 717 N N . VAL A 1 96 ? -6.005 7.098 16.849 1.00 96.12 96 VAL A N 1
ATOM 718 C CA . VAL A 1 96 ? -6.822 6.527 17.936 1.00 96.12 96 VAL A CA 1
ATOM 719 C C . VAL A 1 96 ? -5.947 6.185 19.139 1.00 96.12 96 VAL A C 1
ATOM 721 O O . VAL A 1 96 ? -4.956 5.454 19.009 1.00 96.12 96 VAL A O 1
ATOM 724 N N . GLU A 1 97 ? -6.354 6.670 20.310 1.00 95.94 97 GLU A N 1
ATOM 725 C CA . GLU A 1 97 ? -5.727 6.412 21.606 1.00 95.94 97 GLU A CA 1
ATOM 726 C C . GLU A 1 97 ? -6.550 5.437 22.477 1.00 95.94 97 GLU A C 1
ATOM 728 O O . GLU A 1 97 ? -7.752 5.245 22.259 1.00 95.94 97 GLU A O 1
ATOM 733 N N . PRO A 1 98 ? -5.936 4.796 23.493 1.00 94.38 98 PRO A N 1
ATOM 734 C CA . PRO A 1 98 ? -6.670 3.962 24.438 1.00 94.38 98 PRO A CA 1
ATOM 735 C C . PRO A 1 98 ? -7.795 4.731 25.147 1.00 94.38 98 PRO A C 1
ATOM 737 O O . PRO A 1 98 ? -7.549 5.717 25.838 1.00 94.38 98 PRO A O 1
ATOM 740 N N . GLY A 1 99 ? -9.025 4.228 25.031 1.00 93.81 99 GLY A N 1
ATOM 741 C CA . GLY A 1 99 ? -10.224 4.838 25.615 1.00 93.81 99 GLY A CA 1
ATOM 742 C C . GLY A 1 99 ? -11.080 5.630 24.622 1.00 93.81 99 GLY A C 1
ATOM 743 O O . GLY A 1 99 ? -12.227 5.940 24.950 1.00 93.81 99 GLY A O 1
ATOM 744 N N . ASP A 1 100 ? -10.577 5.895 23.414 1.00 96.56 100 ASP A N 1
ATOM 745 C CA . ASP A 1 100 ? -11.369 6.496 22.344 1.00 96.56 100 ASP A CA 1
ATOM 746 C C . ASP A 1 100 ? -12.491 5.563 21.874 1.00 96.56 100 ASP A C 1
ATOM 748 O O . ASP A 1 100 ? -12.365 4.336 21.837 1.00 96.56 100 ASP A O 1
ATOM 752 N N . VAL A 1 101 ? -13.609 6.163 21.463 1.00 95.94 101 VAL A N 1
ATOM 753 C CA . VAL A 1 101 ? -14.739 5.435 20.881 1.00 95.94 101 VAL A CA 1
ATOM 754 C C . VAL A 1 101 ? -14.638 5.482 19.359 1.00 95.94 101 VAL A C 1
ATOM 756 O O . VAL A 1 101 ? -14.776 6.544 18.754 1.00 95.94 101 VAL A O 1
ATOM 759 N N . VAL A 1 102 ? -14.461 4.317 18.732 1.00 96.75 102 VAL A N 1
ATOM 760 C CA . VAL A 1 102 ? -14.409 4.165 17.270 1.00 96.75 102 VAL A CA 1
ATOM 761 C C . VAL A 1 102 ? -15.699 3.521 16.763 1.00 96.75 102 VAL A C 1
ATOM 763 O O . VAL A 1 102 ? -16.059 2.418 17.172 1.00 96.75 102 VAL A O 1
ATOM 766 N N . LEU A 1 103 ? -16.393 4.190 15.839 1.00 97.06 103 LEU A N 1
ATOM 767 C CA . LEU A 1 103 ? -17.537 3.614 15.129 1.00 97.06 103 LEU A CA 1
ATOM 768 C C . LEU A 1 103 ? -17.067 2.935 13.837 1.00 97.06 103 LEU A C 1
ATOM 770 O O . LEU A 1 103 ? -16.523 3.597 12.955 1.00 97.06 103 LEU A O 1
ATOM 774 N N . VAL A 1 104 ? -17.352 1.640 13.686 1.00 97.62 104 VAL A N 1
ATOM 775 C CA . VAL A 1 104 ? -17.056 0.877 12.463 1.00 97.62 104 VAL A CA 1
ATOM 776 C C . VAL A 1 104 ? -18.347 0.352 11.837 1.00 97.62 104 VAL A C 1
ATOM 778 O O . VAL A 1 104 ? -19.077 -0.433 12.439 1.00 97.62 104 VAL A O 1
ATOM 781 N N . GLY A 1 105 ? -18.626 0.764 10.599 1.00 97.62 105 GLY A N 1
ATOM 782 C CA . GLY A 1 105 ? -19.730 0.226 9.802 1.00 97.62 105 GLY A CA 1
ATOM 783 C C . GLY A 1 105 ? -19.355 -1.108 9.158 1.00 97.62 105 GLY A C 1
ATOM 784 O O . GLY A 1 105 ? -18.818 -1.130 8.051 1.00 97.62 105 GLY A O 1
ATOM 785 N N . VAL A 1 106 ? -19.625 -2.225 9.836 1.00 98.12 106 VAL A N 1
ATOM 786 C CA . VAL A 1 106 ? -19.277 -3.561 9.328 1.00 98.12 106 VAL A CA 1
ATOM 787 C C . VAL A 1 106 ? -20.287 -4.030 8.278 1.00 98.12 106 VAL A C 1
ATOM 789 O O . VAL A 1 106 ? -21.454 -4.260 8.579 1.00 98.12 106 VAL A O 1
ATOM 792 N N . ASN A 1 107 ? -19.813 -4.214 7.043 1.00 97.62 107 ASN A N 1
ATOM 793 C CA . ASN A 1 107 ? -20.574 -4.801 5.933 1.00 97.62 107 ASN A CA 1
ATOM 794 C C . ASN A 1 107 ? -19.716 -5.797 5.125 1.00 97.62 107 ASN A C 1
ATOM 796 O O . ASN A 1 107 ? -19.685 -5.777 3.895 1.00 97.62 107 ASN A O 1
ATOM 800 N N . GLY A 1 108 ? -18.936 -6.619 5.829 1.00 97.44 108 GLY A N 1
ATOM 801 C CA . GLY A 1 108 ? -18.061 -7.637 5.248 1.00 97.44 108 GLY A CA 1
ATOM 802 C C . GLY A 1 108 ? -16.653 -7.639 5.841 1.00 97.44 108 GLY A C 1
ATOM 803 O O . GLY A 1 108 ? -16.348 -6.892 6.773 1.00 97.44 108 GLY A O 1
ATOM 804 N N . TYR A 1 109 ? -15.786 -8.460 5.244 1.00 96.31 109 TYR A N 1
ATOM 805 C CA . TYR A 1 109 ? -14.453 -8.802 5.757 1.00 96.31 109 TYR A CA 1
ATOM 806 C C . TYR A 1 109 ? -13.589 -7.593 6.153 1.00 96.31 109 TYR A C 1
ATOM 808 O O . TYR A 1 109 ? -12.958 -7.593 7.204 1.00 96.31 109 TYR A O 1
ATOM 816 N N . PHE A 1 110 ? -13.561 -6.534 5.339 1.00 96.31 110 PHE A N 1
ATOM 817 C CA . PHE A 1 110 ? -12.722 -5.368 5.639 1.00 96.31 110 PHE A CA 1
ATOM 818 C C . PHE A 1 110 ? -13.229 -4.542 6.828 1.00 96.31 110 PHE A C 1
ATOM 820 O O . PHE A 1 110 ? -12.420 -3.917 7.508 1.00 96.31 110 PHE A O 1
ATOM 827 N N . GLY A 1 111 ? -14.537 -4.563 7.105 1.00 97.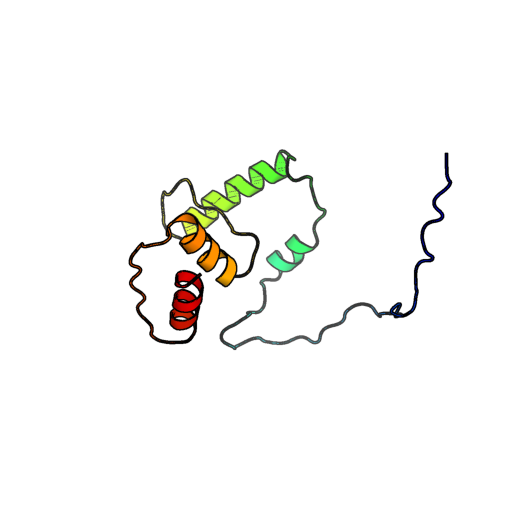19 111 GLY A N 1
ATOM 828 C CA . GLY A 1 111 ? -15.102 -3.931 8.297 1.00 97.19 111 GLY A CA 1
ATOM 829 C C . GLY A 1 111 ? -14.721 -4.693 9.564 1.00 97.19 111 GLY A C 1
ATOM 830 O O . GLY A 1 111 ? -14.243 -4.086 10.515 1.00 97.19 111 GLY A O 1
ATOM 831 N N . GLU A 1 112 ? -14.843 -6.024 9.543 1.00 97.12 112 GLU A N 1
ATOM 832 C CA . GLU A 1 112 ? -14.382 -6.886 10.644 1.00 97.12 112 GLU A CA 1
ATOM 833 C C . GLU A 1 112 ? -12.885 -6.697 10.899 1.00 97.12 112 GLU A C 1
ATOM 835 O O . GLU A 1 112 ? -12.459 -6.534 12.040 1.00 97.12 112 GLU A O 1
ATOM 840 N N . ARG A 1 113 ? -12.089 -6.598 9.827 1.00 96.38 113 ARG A N 1
ATOM 841 C CA . ARG A 1 113 ? -10.654 -6.355 9.953 1.00 96.38 113 ARG A CA 1
ATOM 842 C C . ARG A 1 113 ? -10.334 -5.011 10.606 1.00 96.38 113 ARG A C 1
ATOM 844 O O . ARG A 1 113 ? -9.371 -4.930 11.361 1.00 96.38 113 ARG A O 1
ATOM 851 N N . LEU A 1 114 ? -11.121 -3.973 10.328 1.00 96.50 114 LEU A N 1
ATOM 852 C CA . LEU A 1 114 ? -10.955 -2.670 10.969 1.00 96.50 114 LEU A CA 1
ATOM 853 C C . LEU A 1 114 ? -11.339 -2.718 12.459 1.00 96.50 114 LEU A C 1
ATOM 855 O O . LEU A 1 114 ? -10.682 -2.064 13.263 1.00 96.50 114 LEU A O 1
ATOM 859 N N . CYS A 1 115 ? -12.338 -3.526 12.840 1.00 96.06 115 CYS A N 1
ATOM 860 C CA . CYS A 1 115 ? -12.665 -3.779 14.248 1.00 96.06 115 CYS A CA 1
ATOM 861 C C . CYS A 1 115 ? -11.502 -4.447 14.996 1.00 96.06 115 CYS A C 1
ATOM 863 O O . CYS A 1 115 ? -11.160 -3.990 16.084 1.00 96.06 115 CYS A O 1
ATOM 865 N N . ASP A 1 116 ? -10.869 -5.474 14.410 1.00 95.19 116 ASP A N 1
ATOM 866 C CA . ASP A 1 116 ? -9.691 -6.124 15.010 1.00 95.19 116 ASP A CA 1
ATOM 867 C C . ASP A 1 116 ? -8.571 -5.109 15.286 1.00 95.19 116 ASP A C 1
ATOM 869 O O . ASP A 1 116 ? -7.964 -5.121 16.353 1.00 95.19 116 ASP A O 1
ATOM 873 N N . MET A 1 117 ? -8.297 -4.231 14.314 1.00 95.50 117 MET A N 1
ATOM 874 C CA . MET A 1 117 ? -7.251 -3.205 14.406 1.00 95.50 117 MET A CA 1
ATOM 875 C C . MET A 1 117 ? -7.586 -2.131 15.448 1.00 95.50 117 MET A C 1
ATOM 877 O O . MET A 1 117 ? -6.701 -1.653 16.151 1.00 95.50 117 MET A O 1
ATOM 881 N N . ALA A 1 118 ? -8.859 -1.745 15.565 1.00 94.56 118 ALA A N 1
ATOM 882 C CA . ALA A 1 118 ? -9.305 -0.758 16.546 1.00 94.56 118 ALA A CA 1
ATOM 883 C C . ALA A 1 118 ? -9.288 -1.299 17.987 1.00 94.56 118 ALA A C 1
ATOM 885 O O . ALA A 1 118 ? -9.160 -0.515 18.920 1.00 94.56 118 ALA A O 1
ATOM 886 N N . GLY A 1 119 ? -9.405 -2.619 18.172 1.00 89.56 119 GLY A N 1
ATOM 887 C CA . GLY A 1 119 ? -9.394 -3.279 19.484 1.00 89.56 119 GLY A CA 1
ATOM 888 C C . GLY A 1 119 ? -8.007 -3.592 20.063 1.00 89.56 119 GLY A C 1
ATOM 889 O O . GLY A 1 119 ? -7.938 -4.328 21.048 1.00 89.56 119 GLY A O 1
ATOM 890 N N . ARG A 1 120 ? -6.932 -3.103 19.432 1.00 80.69 120 ARG A N 1
ATOM 891 C CA . ARG A 1 120 ? -5.532 -3.302 19.845 1.00 80.69 120 ARG A CA 1
ATOM 892 C C . ARG A 1 120 ? -5.182 -2.692 21.205 1.00 80.69 120 ARG A C 1
ATOM 894 O O . ARG A 1 120 ? -5.779 -1.658 21.576 1.00 80.69 120 ARG A O 1
#